Protein AF-A0A140NG28-F1 (afdb_monomer_lite)

pLDDT: mean 80.58, std 15.16, range [43.44, 92.94]

Sequence (64 aa):
MEADGKAFDHEVFHDYVVAHGYGEPSSEAYELAERWFWQGNDYALIAAEIVARDLCVRDDEDED

Structure (mmCIF, N/CA/C/O backbone):
data_AF-A0A140NG28-F1
#
_entry.id   AF-A0A140NG28-F1
#
loop_
_atom_site.group_PDB
_atom_site.id
_atom_site.type_symbol
_atom_site.label_atom_id
_atom_site.label_alt_id
_atom_site.label_comp_id
_atom_site.label_asym_id
_atom_site.label_entity_id
_atom_site.label_seq_id
_atom_site.pdbx_PDB_ins_code
_atom_site.Cartn_x
_atom_site.Cartn_y
_atom_site.Cartn_z
_atom_site.occupancy
_atom_site.B_iso_or_equiv
_atom_site.auth_seq_id
_atom_site.auth_comp_id
_atom_site.auth_asym_id
_atom_site.auth_atom_id
_atom_site.pdbx_PDB_model_num
ATOM 1 N N . MET A 1 1 ? -7.533 1.345 26.313 1.00 43.44 1 MET A N 1
ATOM 2 C CA . MET A 1 1 ? -7.810 1.139 24.881 1.00 43.44 1 MET A CA 1
ATOM 3 C C . MET A 1 1 ? -6.470 0.885 24.241 1.00 43.44 1 MET A C 1
ATOM 5 O O . MET A 1 1 ? -5.719 1.828 24.038 1.00 43.44 1 MET A O 1
ATOM 9 N N . GLU A 1 2 ? -6.122 -0.389 24.090 1.00 46.38 2 GLU A N 1
ATOM 10 C CA . GLU A 1 2 ? -4.982 -0.797 23.274 1.00 46.38 2 GLU A CA 1
ATOM 11 C C . GLU A 1 2 ? -5.309 -0.356 21.848 1.00 46.38 2 GLU A C 1
ATOM 13 O O . GLU A 1 2 ? -6.329 -0.763 21.292 1.00 46.38 2 GLU A O 1
ATOM 18 N N . ALA A 1 3 ? -4.533 0.589 21.317 1.00 48.97 3 ALA A N 1
ATOM 19 C CA . ALA A 1 3 ? -4.546 0.856 19.892 1.00 48.97 3 ALA A CA 1
ATOM 20 C C . ALA A 1 3 ? -4.094 -0.451 19.242 1.00 48.97 3 ALA A C 1
ATOM 22 O O . ALA A 1 3 ? -2.954 -0.865 19.448 1.00 48.97 3 ALA A O 1
ATOM 23 N N . ASP A 1 4 ? -5.024 -1.138 18.583 1.00 51.38 4 ASP A N 1
ATOM 24 C CA . ASP A 1 4 ? -4.741 -2.321 17.781 1.00 51.38 4 ASP A CA 1
ATOM 25 C C . ASP A 1 4 ? -3.533 -1.986 16.903 1.00 51.38 4 ASP A C 1
ATOM 27 O O . ASP A 1 4 ? -3.566 -1.022 16.135 1.00 51.38 4 ASP A O 1
ATOM 31 N N . GLY A 1 5 ? -2.420 -2.676 17.153 1.00 55.38 5 GLY A N 1
ATOM 32 C CA . GLY A 1 5 ? -1.097 -2.379 16.613 1.00 55.38 5 GLY A CA 1
ATOM 33 C C . GLY A 1 5 ? -0.988 -2.716 15.132 1.00 55.38 5 GLY A C 1
ATOM 34 O O . GLY A 1 5 ? -0.077 -3.435 14.736 1.00 55.38 5 GLY A O 1
ATOM 35 N N . LYS A 1 6 ? -1.917 -2.222 14.311 1.00 64.62 6 LYS A N 1
ATOM 36 C CA . LYS A 1 6 ? -1.826 -2.243 12.856 1.00 64.62 6 LYS A CA 1
ATOM 37 C C . LYS A 1 6 ? -0.738 -1.257 12.438 1.00 64.62 6 LYS A C 1
ATOM 39 O O . LYS A 1 6 ? -1.007 -0.118 12.075 1.00 64.62 6 LYS A O 1
ATOM 44 N N . ALA A 1 7 ? 0.509 -1.693 12.551 1.00 82.19 7 ALA A N 1
ATOM 45 C CA . ALA A 1 7 ? 1.597 -1.108 11.793 1.00 82.19 7 ALA A CA 1
ATOM 46 C C . ALA A 1 7 ? 1.483 -1.589 10.341 1.00 82.19 7 ALA A C 1
ATOM 48 O O . ALA A 1 7 ? 1.030 -2.707 10.082 1.00 82.19 7 ALA A O 1
ATOM 49 N N . PHE A 1 8 ? 1.858 -0.726 9.403 1.00 86.81 8 PHE A N 1
ATOM 50 C CA . PHE A 1 8 ? 1.997 -1.120 8.011 1.00 86.81 8 PHE A CA 1
ATOM 51 C C . PHE A 1 8 ? 3.195 -2.070 7.890 1.00 86.81 8 PHE A C 1
ATOM 53 O O . PHE A 1 8 ? 4.292 -1.765 8.355 1.00 86.81 8 PHE A O 1
ATOM 60 N N . ASP A 1 9 ? 2.960 -3.243 7.314 1.00 90.56 9 ASP A N 1
ATOM 61 C CA . ASP A 1 9 ? 3.922 -4.333 7.237 1.00 90.56 9 ASP A CA 1
ATOM 62 C C . ASP A 1 9 ? 4.494 -4.385 5.818 1.00 90.56 9 ASP A C 1
ATOM 64 O O . ASP A 1 9 ? 3.819 -4.771 4.857 1.00 90.56 9 ASP A O 1
ATOM 68 N N . HIS A 1 10 ? 5.728 -3.898 5.685 1.00 89.38 10 HIS A N 1
ATOM 69 C CA . HIS A 1 10 ? 6.374 -3.698 4.389 1.00 89.38 10 HIS A CA 1
ATOM 70 C C . HIS A 1 10 ? 6.633 -5.030 3.683 1.00 89.38 10 HIS A C 1
ATOM 72 O O . HIS A 1 10 ? 6.499 -5.094 2.464 1.00 89.38 10 HIS A O 1
ATOM 78 N N . GLU A 1 11 ? 6.967 -6.085 4.434 1.00 90.06 11 GLU A N 1
ATOM 79 C CA . GLU A 1 11 ? 7.224 -7.419 3.882 1.00 90.06 11 GLU A CA 1
ATOM 80 C C . GLU A 1 11 ? 5.937 -8.023 3.316 1.00 90.06 11 GLU A C 1
ATOM 82 O O . GLU A 1 11 ? 5.927 -8.533 2.197 1.00 90.06 11 GLU A O 1
ATOM 87 N N . VAL A 1 12 ? 4.823 -7.892 4.047 1.00 90.81 12 VAL A N 1
ATOM 88 C CA . VAL A 1 12 ? 3.511 -8.352 3.572 1.00 90.81 12 VAL A CA 1
ATOM 89 C C . VAL A 1 12 ? 3.104 -7.594 2.313 1.00 90.81 12 VAL A C 1
ATOM 91 O O . VAL A 1 12 ? 2.726 -8.214 1.323 1.00 90.81 12 VAL A O 1
ATOM 94 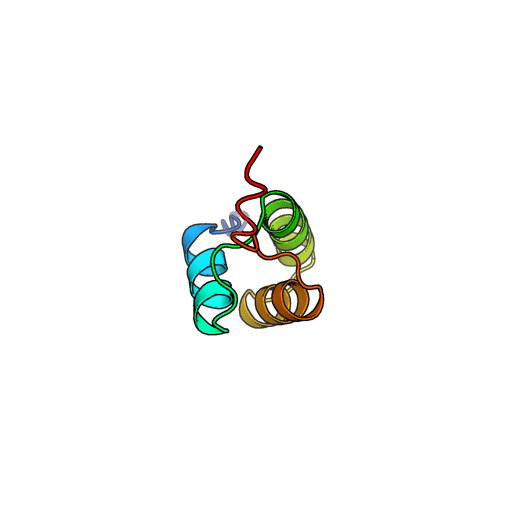N N . PHE A 1 13 ? 3.192 -6.262 2.320 1.00 90.69 13 PHE A N 1
ATOM 95 C CA . PHE A 1 13 ? 2.870 -5.460 1.140 1.00 90.69 13 PHE A CA 1
ATOM 96 C C . PHE A 1 13 ? 3.737 -5.835 -0.072 1.00 90.69 13 PHE A C 1
ATOM 98 O O . PHE A 1 13 ? 3.203 -5.990 -1.171 1.00 90.69 13 PHE A O 1
ATOM 105 N N . HIS A 1 14 ? 5.042 -6.027 0.132 1.00 90.25 14 HIS A N 1
ATOM 106 C CA . HIS A 1 14 ? 5.964 -6.448 -0.917 1.00 90.25 14 HIS A CA 1
ATOM 107 C C . HIS A 1 14 ? 5.532 -7.781 -1.541 1.00 90.25 14 HIS A C 1
ATOM 109 O O . HIS A 1 14 ? 5.443 -7.871 -2.764 1.00 90.25 14 HIS A O 1
ATOM 115 N N . ASP A 1 15 ? 5.206 -8.792 -0.729 1.00 90.62 15 ASP A N 1
ATOM 116 C CA . ASP A 1 15 ? 4.770 -10.108 -1.219 1.00 90.62 15 ASP A CA 1
ATOM 117 C C . ASP A 1 15 ? 3.495 -10.001 -2.073 1.00 90.62 15 ASP A C 1
ATOM 119 O O . ASP A 1 15 ? 3.418 -10.574 -3.160 1.00 90.62 15 ASP A O 1
ATOM 123 N N . TYR A 1 16 ? 2.537 -9.164 -1.652 1.00 90.25 16 TYR A N 1
ATOM 124 C CA . TYR A 1 16 ? 1.334 -8.888 -2.441 1.00 90.25 16 TYR A CA 1
ATOM 125 C C . TYR A 1 16 ? 1.653 -8.252 -3.798 1.00 90.25 16 TYR A C 1
ATOM 127 O O . TYR A 1 16 ? 1.065 -8.653 -4.799 1.00 90.25 16 TYR A O 1
ATOM 135 N N . VAL A 1 17 ? 2.568 -7.280 -3.860 1.00 87.94 17 VAL A N 1
ATOM 136 C CA . VAL A 1 17 ? 2.961 -6.635 -5.125 1.00 87.94 17 VAL A CA 1
ATOM 137 C C . VAL A 1 17 ? 3.708 -7.614 -6.034 1.00 87.94 17 VAL A C 1
ATOM 139 O O . VAL A 1 17 ? 3.367 -7.743 -7.210 1.00 87.94 17 VAL A O 1
ATOM 142 N N . VAL A 1 18 ? 4.669 -8.368 -5.495 1.00 86.25 18 VAL A N 1
ATOM 143 C CA . VAL A 1 18 ? 5.433 -9.369 -6.256 1.00 86.25 18 VAL A CA 1
ATOM 144 C C . VAL A 1 18 ? 4.534 -10.495 -6.767 1.00 86.25 18 VAL A C 1
ATOM 146 O O . VAL A 1 18 ? 4.737 -10.969 -7.886 1.00 86.25 18 VAL A O 1
ATOM 149 N N . ALA A 1 19 ? 3.491 -10.879 -6.026 1.00 88.56 19 ALA A N 1
ATOM 150 C CA . ALA A 1 19 ? 2.505 -11.864 -6.473 1.00 88.56 19 ALA A CA 1
ATOM 151 C C . ALA A 1 19 ? 1.766 -11.447 -7.762 1.00 88.56 19 ALA A C 1
ATOM 153 O O . ALA A 1 19 ? 1.297 -12.311 -8.505 1.00 88.56 19 ALA A O 1
ATOM 154 N N . HIS A 1 20 ? 1.694 -10.146 -8.068 1.00 82.38 20 HIS A N 1
ATOM 155 C CA . HIS A 1 20 ? 1.166 -9.645 -9.341 1.00 82.38 20 HIS A CA 1
ATOM 156 C C . HIS A 1 20 ? 2.174 -9.716 -10.505 1.00 82.38 20 HIS A C 1
ATOM 158 O O . HIS A 1 20 ? 1.770 -9.557 -11.656 1.00 82.38 20 HIS A O 1
ATOM 164 N N . GLY A 1 21 ? 3.457 -9.982 -10.238 1.00 72.81 21 GLY A N 1
ATOM 165 C CA . GLY A 1 21 ? 4.492 -10.206 -11.253 1.00 72.81 21 GLY A CA 1
ATOM 166 C C . GLY A 1 21 ? 5.176 -8.947 -11.796 1.00 72.81 21 GLY A C 1
ATOM 167 O O . GLY A 1 21 ? 5.854 -9.039 -12.815 1.00 72.81 21 GLY A O 1
ATOM 168 N N . TYR A 1 22 ? 5.015 -7.793 -11.141 1.00 72.06 22 TYR A N 1
ATOM 169 C CA . TYR A 1 22 ? 5.571 -6.500 -11.583 1.00 72.06 22 TYR A CA 1
ATOM 170 C C . TYR A 1 22 ? 6.915 -6.129 -10.931 1.00 72.06 22 TYR A C 1
ATO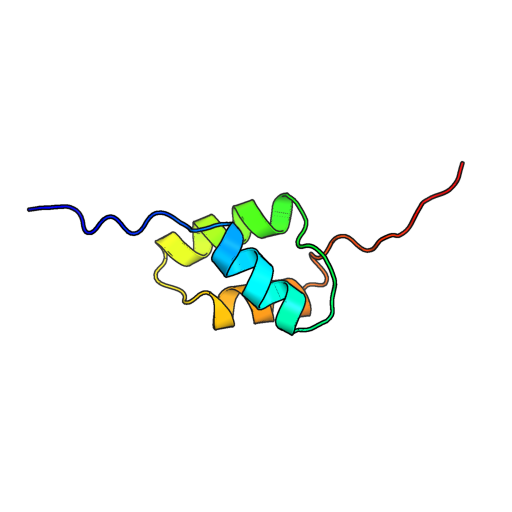M 172 O O . TYR A 1 22 ? 7.428 -5.039 -11.165 1.00 72.06 22 TYR A O 1
ATOM 180 N N . GLY A 1 23 ? 7.504 -7.037 -10.148 1.00 78.50 23 GLY A N 1
ATOM 181 C CA . GLY A 1 23 ? 8.781 -6.804 -9.470 1.00 78.50 23 GLY A CA 1
ATOM 182 C C . GLY A 1 23 ? 8.629 -6.077 -8.135 1.00 78.50 23 GLY A C 1
ATOM 183 O O . GLY A 1 23 ? 7.595 -6.182 -7.472 1.00 78.50 23 GLY A O 1
ATOM 184 N N . GLU A 1 24 ? 9.688 -5.388 -7.716 1.00 84.44 24 GLU A N 1
ATOM 185 C CA . GLU A 1 24 ? 9.750 -4.712 -6.420 1.00 84.44 24 GLU A CA 1
ATOM 186 C C . GLU A 1 24 ? 8.968 -3.382 -6.453 1.00 84.44 24 GLU A C 1
ATOM 188 O O . GLU A 1 24 ? 9.135 -2.590 -7.384 1.00 84.44 24 GLU A O 1
ATOM 193 N N . PRO A 1 25 ? 8.112 -3.085 -5.458 1.00 86.62 25 PRO A N 1
ATOM 194 C CA . PRO A 1 25 ? 7.478 -1.773 -5.356 1.00 86.62 25 PRO A CA 1
ATOM 195 C C . PRO A 1 25 ? 8.513 -0.658 -5.131 1.00 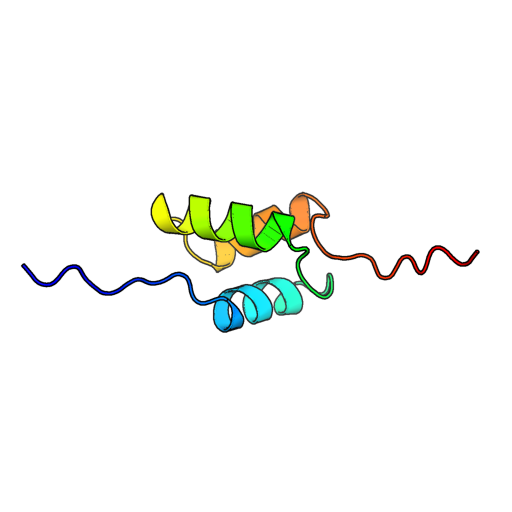86.62 25 PRO A C 1
ATOM 197 O O . PRO A 1 25 ? 9.443 -0.812 -4.344 1.00 86.62 25 PRO A O 1
ATOM 200 N N . SER A 1 26 ? 8.331 0.494 -5.783 1.00 88.00 26 SER A N 1
ATOM 201 C CA . SER A 1 26 ? 9.201 1.663 -5.581 1.00 88.00 26 SER A CA 1
ATOM 202 C C . SER A 1 26 ? 9.033 2.296 -4.196 1.00 88.00 26 SER A C 1
ATOM 204 O O . SER A 1 26 ? 8.030 2.085 -3.513 1.00 88.00 26 SER A O 1
ATOM 206 N N . SER A 1 27 ? 9.978 3.147 -3.786 1.00 87.38 27 SER A N 1
ATOM 207 C CA . SER A 1 27 ? 9.864 3.921 -2.539 1.00 87.38 27 SER A CA 1
ATOM 208 C C . SER A 1 27 ? 8.550 4.711 -2.454 1.00 87.38 27 SER A C 1
ATOM 210 O O . SER A 1 27 ? 7.901 4.710 -1.410 1.00 87.38 27 SER A O 1
ATOM 212 N N . GLU A 1 28 ? 8.106 5.308 -3.568 1.00 88.31 28 GLU A N 1
ATOM 213 C CA . GLU A 1 28 ? 6.825 6.025 -3.635 1.00 88.31 28 GLU A CA 1
ATOM 214 C C . GLU A 1 28 ? 5.632 5.078 -3.416 1.00 88.31 28 GLU A C 1
ATOM 216 O O . GLU A 1 28 ? 4.653 5.445 -2.757 1.00 88.31 28 GLU A O 1
ATOM 221 N N . ALA A 1 29 ? 5.720 3.839 -3.912 1.00 90.06 29 ALA A N 1
ATOM 222 C CA . ALA A 1 29 ? 4.691 2.832 -3.696 1.00 90.06 29 ALA A CA 1
ATOM 223 C C . ALA A 1 29 ? 4.533 2.475 -2.214 1.00 90.06 29 ALA A C 1
ATOM 225 O O . ALA A 1 29 ? 3.398 2.376 -1.751 1.00 90.06 29 ALA A O 1
ATOM 226 N N . TYR A 1 30 ? 5.627 2.355 -1.452 1.00 90.12 30 TYR A N 1
ATOM 227 C CA . TYR A 1 30 ? 5.554 2.124 -0.003 1.00 90.12 30 TYR A CA 1
ATOM 228 C C . TYR A 1 30 ? 4.907 3.303 0.736 1.00 90.12 30 TYR A C 1
ATOM 230 O O . TYR A 1 30 ? 4.029 3.095 1.573 1.00 90.12 30 TYR A O 1
ATOM 238 N N . GLU A 1 31 ? 5.265 4.545 0.397 1.00 91.19 31 GLU A N 1
ATOM 239 C CA . GLU A 1 31 ? 4.666 5.738 1.016 1.00 91.19 31 GLU A CA 1
ATOM 240 C C . GLU A 1 31 ? 3.170 5.883 0.696 1.00 91.19 31 GLU A C 1
ATOM 242 O O . GLU A 1 31 ? 2.382 6.392 1.503 1.00 91.19 31 GLU A O 1
ATOM 247 N N . LEU A 1 32 ? 2.752 5.496 -0.512 1.00 91.12 32 LEU A N 1
ATOM 248 C CA . LEU A 1 32 ? 1.342 5.487 -0.893 1.00 91.12 32 LEU A CA 1
ATOM 249 C C . LEU A 1 32 ? 0.592 4.347 -0.194 1.00 91.12 32 LEU A C 1
ATOM 251 O O . LEU A 1 32 ? -0.507 4.563 0.324 1.00 91.12 32 LEU A O 1
ATOM 255 N N . ALA A 1 33 ? 1.205 3.165 -0.136 1.00 91.62 33 ALA A N 1
ATOM 256 C CA . ALA A 1 33 ? 0.652 1.982 0.502 1.00 91.62 33 ALA A CA 1
ATOM 257 C C . ALA A 1 33 ? 0.413 2.195 1.997 1.00 91.62 33 ALA A C 1
ATOM 259 O O . ALA A 1 33 ? -0.688 1.928 2.476 1.00 91.62 33 ALA A O 1
ATOM 260 N N . GLU A 1 34 ? 1.378 2.775 2.711 1.00 92.06 34 GLU A N 1
ATOM 261 C CA . GLU A 1 34 ? 1.222 3.123 4.122 1.00 92.06 34 GLU A CA 1
ATOM 262 C C . GLU A 1 34 ? 0.051 4.100 4.320 1.00 92.06 34 GLU A C 1
ATOM 264 O O . GLU A 1 34 ? -0.845 3.865 5.135 1.00 92.06 34 GLU A O 1
ATOM 269 N N . ARG A 1 35 ? -0.016 5.172 3.518 1.00 92.31 35 ARG A N 1
ATOM 270 C CA . ARG A 1 35 ? -1.109 6.157 3.593 1.00 92.31 35 ARG A CA 1
ATOM 271 C C . ARG A 1 35 ? -2.483 5.543 3.353 1.00 92.31 35 ARG A C 1
ATOM 273 O O . ARG A 1 35 ? -3.454 5.969 3.981 1.00 92.31 35 ARG A O 1
ATOM 280 N N . TRP A 1 36 ? -2.599 4.595 2.432 1.00 91.69 36 TRP A N 1
ATOM 281 C CA . TRP A 1 36 ? -3.861 3.916 2.146 1.00 91.69 36 TRP A CA 1
ATOM 282 C C . TRP A 1 36 ? -4.211 2.855 3.179 1.00 91.69 36 TRP A C 1
ATOM 284 O O . TRP A 1 36 ? -5.388 2.706 3.513 1.00 91.69 36 TRP A O 1
ATOM 294 N N . PHE A 1 37 ? -3.218 2.179 3.744 1.00 91.56 37 PHE A N 1
ATOM 295 C CA . PHE A 1 37 ? -3.414 1.258 4.854 1.00 91.56 37 PHE A CA 1
ATOM 296 C C . PHE A 1 37 ? -4.016 1.977 6.069 1.00 91.56 37 PHE A C 1
ATOM 298 O O . PHE A 1 37 ? -5.010 1.516 6.632 1.00 91.56 37 PHE A O 1
ATOM 305 N N . TRP A 1 38 ? -3.519 3.176 6.397 1.00 89.00 38 TRP A N 1
ATOM 306 C CA . TRP A 1 38 ? -4.097 4.023 7.451 1.00 89.00 38 TRP A CA 1
ATOM 307 C C . TRP A 1 38 ? -5.517 4.520 7.149 1.00 89.00 38 TRP A C 1
ATOM 309 O O . TRP A 1 38 ? -6.265 4.848 8.068 1.00 89.00 38 TRP A O 1
ATOM 319 N N . GLN A 1 39 ? -5.920 4.545 5.877 1.00 90.25 39 GLN A N 1
ATOM 320 C CA . GLN A 1 39 ? -7.301 4.830 5.468 1.00 90.25 39 GLN A CA 1
ATOM 321 C C . GLN A 1 39 ? -8.219 3.600 5.572 1.00 90.25 39 GLN A C 1
ATOM 323 O O . GLN A 1 39 ? -9.421 3.722 5.347 1.00 90.25 39 GLN A O 1
ATOM 328 N N . GLY A 1 40 ? -7.675 2.434 5.937 1.00 90.12 40 GLY A N 1
ATOM 329 C CA . GLY A 1 40 ? -8.415 1.185 6.098 1.00 90.12 40 GLY A CA 1
ATOM 330 C C . GLY A 1 40 ? -8.458 0.308 4.848 1.00 90.12 40 GLY A C 1
ATOM 331 O O . GLY A 1 40 ? -9.308 -0.575 4.780 1.00 90.12 40 GLY A O 1
ATOM 332 N N . ASN A 1 41 ? -7.577 0.535 3.869 1.00 91.69 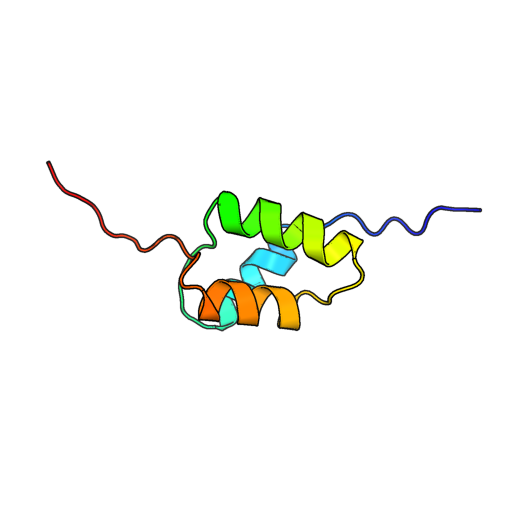41 ASN A N 1
ATOM 333 C CA . ASN A 1 41 ? -7.474 -0.329 2.692 1.00 91.69 41 ASN A CA 1
ATOM 334 C C . ASN A 1 41 ? -6.656 -1.592 3.005 1.00 91.69 41 ASN A C 1
ATOM 336 O O . ASN A 1 41 ? -5.667 -1.542 3.739 1.00 91.69 41 ASN A O 1
ATOM 340 N N . ASP A 1 42 ? -7.052 -2.720 2.415 1.00 91.94 42 ASP A N 1
ATOM 341 C CA . ASP A 1 42 ? -6.326 -3.986 2.516 1.00 91.94 42 ASP A CA 1
ATOM 342 C C . ASP A 1 42 ? -5.145 -4.055 1.538 1.00 91.94 42 ASP A C 1
ATOM 344 O O . ASP A 1 42 ? -5.189 -3.490 0.442 1.00 91.94 42 ASP A O 1
ATOM 348 N N . TYR A 1 43 ? -4.115 -4.825 1.902 1.00 90.44 43 TYR A N 1
ATOM 349 C CA . TYR A 1 43 ? -2.897 -4.994 1.100 1.00 90.44 43 TYR A CA 1
ATOM 350 C C . TYR A 1 43 ? -3.167 -5.453 -0.335 1.00 90.44 43 TYR A C 1
ATOM 352 O O . TYR A 1 43 ? -2.523 -4.957 -1.251 1.00 90.44 43 TYR A O 1
ATOM 360 N N . ALA A 1 44 ? -4.153 -6.330 -0.551 1.00 92.19 44 ALA A N 1
ATOM 361 C CA . ALA A 1 44 ? -4.522 -6.795 -1.888 1.00 92.19 44 ALA A CA 1
ATOM 362 C C . ALA A 1 44 ? -5.023 -5.656 -2.794 1.00 92.19 44 ALA A C 1
ATOM 364 O O . ALA A 1 44 ? -4.669 -5.594 -3.968 1.00 92.19 44 ALA A O 1
ATOM 365 N N . LEU A 1 45 ? -5.833 -4.742 -2.246 1.00 92.62 45 LEU A N 1
ATOM 366 C CA . LEU A 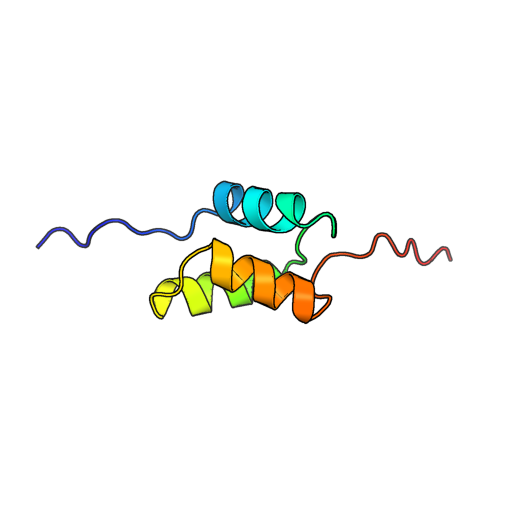1 45 ? -6.338 -3.588 -2.991 1.00 92.62 45 LEU A CA 1
ATOM 367 C C . LEU A 1 45 ? -5.208 -2.598 -3.277 1.00 92.62 45 LEU A C 1
ATOM 369 O O . LEU A 1 45 ? -5.070 -2.122 -4.400 1.00 92.62 45 LEU A O 1
ATOM 373 N N . ILE A 1 46 ? -4.394 -2.320 -2.258 1.00 92.94 46 ILE A N 1
ATOM 374 C CA . ILE A 1 46 ? -3.249 -1.418 -2.368 1.00 92.94 46 ILE A CA 1
ATOM 375 C C . ILE A 1 46 ? -2.269 -1.937 -3.428 1.00 92.94 46 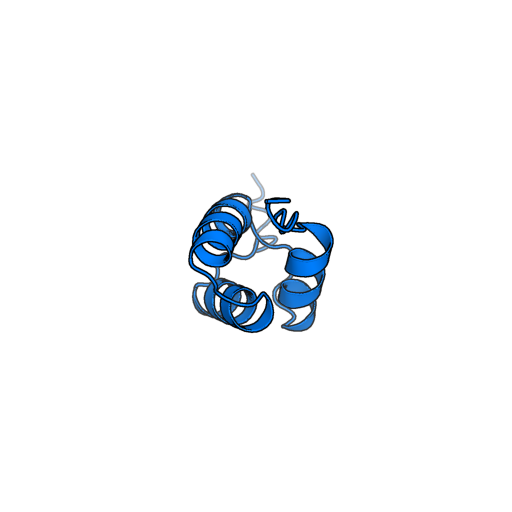ILE A C 1
ATOM 377 O O . ILE A 1 46 ? -1.896 -1.187 -4.323 1.00 92.94 46 ILE A O 1
ATOM 381 N N . ALA A 1 47 ? -1.888 -3.215 -3.376 1.00 90.81 47 ALA A N 1
ATOM 382 C CA . ALA A 1 47 ? -0.966 -3.819 -4.334 1.00 90.81 47 ALA A CA 1
ATOM 383 C C . ALA A 1 47 ? -1.511 -3.787 -5.766 1.00 90.81 47 ALA A C 1
ATOM 385 O O . ALA A 1 47 ? -0.791 -3.389 -6.679 1.00 90.81 47 ALA A O 1
ATOM 386 N N . ALA A 1 48 ? -2.792 -4.117 -5.961 1.00 90.62 48 ALA A N 1
ATOM 387 C CA . ALA A 1 48 ? -3.426 -4.047 -7.275 1.00 90.62 48 ALA A CA 1
ATOM 388 C C . ALA A 1 48 ? -3.392 -2.627 -7.865 1.00 90.62 48 ALA A C 1
ATOM 390 O O . ALA A 1 48 ? -3.122 -2.461 -9.051 1.00 90.62 48 ALA A O 1
ATOM 391 N N . GLU A 1 49 ? -3.620 -1.601 -7.046 1.00 90.69 49 GLU A N 1
ATOM 392 C CA . GLU A 1 49 ? -3.540 -0.200 -7.469 1.00 90.69 49 GLU A CA 1
ATOM 393 C C . GLU A 1 49 ? -2.103 0.248 -7.775 1.00 90.69 49 GLU A C 1
ATOM 395 O O . GLU A 1 49 ? -1.886 0.970 -8.745 1.00 90.69 49 GLU A O 1
ATOM 400 N N . ILE A 1 50 ? -1.118 -0.169 -6.975 1.00 89.88 50 ILE A N 1
ATOM 401 C CA . ILE A 1 50 ? 0.305 0.119 -7.224 1.00 89.88 50 ILE A CA 1
ATOM 402 C C . ILE A 1 50 ? 0.747 -0.469 -8.563 1.00 89.88 50 ILE A C 1
ATOM 404 O O . ILE A 1 50 ? 1.364 0.224 -9.372 1.00 89.88 50 ILE A O 1
ATOM 408 N N . VAL A 1 51 ? 0.360 -1.717 -8.819 1.00 87.25 51 VAL A N 1
ATOM 409 C CA . VAL A 1 51 ? 0.606 -2.419 -10.081 1.00 87.25 51 VAL A CA 1
ATOM 410 C C . VAL A 1 51 ? -0.117 -1.736 -11.241 1.00 87.25 51 VAL A C 1
ATOM 412 O O . VAL A 1 51 ? 0.484 -1.474 -12.277 1.00 87.25 51 VAL A O 1
ATOM 415 N N . ALA A 1 52 ? -1.393 -1.380 -11.066 1.00 88.25 52 ALA A N 1
ATOM 416 C CA . ALA A 1 52 ? -2.173 -0.689 -12.091 1.00 88.25 52 ALA A CA 1
ATOM 417 C C . ALA A 1 52 ? -1.616 0.703 -12.440 1.00 88.25 52 ALA A C 1
ATOM 419 O O . ALA A 1 52 ? -1.845 1.194 -13.545 1.00 88.25 52 ALA A O 1
ATOM 420 N N . ARG A 1 53 ? -0.898 1.340 -11.507 1.00 84.44 53 ARG A N 1
ATOM 421 C CA . ARG A 1 53 ? -0.241 2.643 -11.690 1.00 84.44 53 ARG A CA 1
ATOM 422 C C . ARG A 1 53 ? 1.197 2.547 -12.199 1.00 84.44 53 ARG A C 1
ATOM 424 O O . ARG A 1 53 ? 1.807 3.595 -12.378 1.00 84.44 53 ARG A O 1
ATOM 431 N N . ASP A 1 54 ? 1.718 1.340 -12.429 1.00 82.25 54 ASP A N 1
ATOM 432 C CA . ASP A 1 54 ? 3.112 1.097 -12.834 1.00 82.25 54 ASP A CA 1
ATOM 433 C C . ASP A 1 54 ? 4.130 1.703 -11.842 1.00 82.25 54 ASP A C 1
ATOM 435 O O . ASP A 1 54 ? 5.207 2.143 -12.219 1.00 82.25 54 ASP A O 1
ATOM 439 N N . LEU A 1 55 ? 3.790 1.739 -10.544 1.00 80.00 55 LEU A N 1
ATOM 440 C CA . LEU A 1 55 ? 4.655 2.278 -9.477 1.00 80.00 55 LEU A CA 1
ATOM 441 C C . LEU A 1 55 ? 5.657 1.245 -8.935 1.00 80.00 55 LEU A C 1
ATOM 443 O O . LEU A 1 55 ? 6.219 1.414 -7.848 1.00 80.00 55 LEU A O 1
ATOM 447 N N . CYS A 1 56 ? 5.867 0.156 -9.665 1.00 80.69 56 CYS A N 1
ATOM 448 C CA . CYS A 1 56 ? 6.926 -0.795 -9.361 1.00 80.69 56 CYS A CA 1
ATOM 449 C C . CYS A 1 56 ? 8.235 -0.269 -9.945 1.00 80.69 56 CYS A C 1
ATOM 451 O O . CYS A 1 56 ? 8.228 0.420 -10.966 1.00 80.69 56 CYS A O 1
ATOM 453 N N . VAL A 1 57 ? 9.356 -0.563 -9.288 1.00 73.44 57 VAL A N 1
ATOM 454 C CA . VAL A 1 57 ? 10.669 -0.332 -9.881 1.00 73.44 57 VAL A CA 1
ATOM 455 C C . VAL A 1 57 ? 10.724 -1.218 -11.117 1.00 73.44 57 VAL A C 1
ATOM 457 O O . VAL A 1 57 ? 10.888 -2.433 -11.024 1.00 73.44 57 VAL A O 1
ATOM 460 N N . ARG A 1 58 ? 10.529 -0.616 -12.291 1.00 62.97 58 ARG A N 1
ATOM 461 C CA . ARG A 1 58 ? 11.046 -1.222 -13.505 1.00 62.97 58 ARG A CA 1
ATOM 462 C C . ARG A 1 58 ? 12.548 -1.184 -13.343 1.00 62.97 58 ARG A C 1
ATOM 464 O O . ARG A 1 58 ? 13.115 -0.117 -13.123 1.00 62.97 58 ARG A O 1
ATOM 471 N N . ASP A 1 59 ? 13.154 -2.353 -13.432 1.00 54.62 59 ASP A N 1
ATOM 472 C CA . ASP A 1 59 ? 14.575 -2.528 -13.702 1.00 54.62 59 ASP A CA 1
ATOM 473 C C . ASP A 1 59 ? 14.852 -1.984 -15.125 1.00 54.62 59 ASP A C 1
ATOM 475 O O . ASP A 1 59 ? 15.232 -2.700 -16.040 1.00 54.62 59 ASP A O 1
ATOM 479 N N . ASP A 1 60 ? 14.519 -0.717 -15.378 1.00 51.03 60 ASP A N 1
ATOM 480 C CA . ASP A 1 60 ? 15.143 0.060 -16.431 1.00 51.03 60 ASP A CA 1
ATOM 481 C C . ASP A 1 60 ? 16.461 0.500 -15.780 1.00 51.03 60 ASP A C 1
ATOM 483 O O . ASP A 1 60 ? 16.579 1.552 -15.148 1.00 51.03 60 ASP A O 1
ATOM 487 N N . GLU A 1 61 ? 17.433 -0.417 -15.832 1.00 50.69 61 GLU A N 1
ATOM 488 C CA . GLU A 1 61 ? 18.845 -0.072 -15.902 1.00 50.69 61 GLU A CA 1
ATOM 489 C C . GLU A 1 61 ? 18.986 0.962 -17.034 1.00 50.69 61 GLU A C 1
ATOM 491 O O . GLU A 1 61 ? 19.243 0.612 -18.183 1.00 50.69 61 GLU A O 1
ATOM 496 N N . ASP A 1 62 ? 18.767 2.247 -16.745 1.00 50.72 62 ASP A N 1
ATOM 497 C CA . ASP A 1 62 ? 19.301 3.320 -17.577 1.00 50.72 62 ASP A CA 1
ATOM 498 C C . ASP A 1 62 ? 20.827 3.285 -17.385 1.00 50.72 62 ASP A C 1
ATOM 500 O O . ASP A 1 62 ? 21.410 3.928 -16.508 1.00 50.72 62 ASP A O 1
ATOM 504 N N . GLU A 1 63 ? 21.442 2.405 -18.178 1.00 51.72 63 GLU A N 1
ATOM 505 C CA . GLU A 1 63 ? 22.821 2.466 -18.638 1.00 51.72 63 GLU A CA 1
ATOM 506 C C . GLU A 1 63 ? 23.131 3.890 -19.143 1.00 51.72 63 GLU A C 1
ATOM 508 O O . GLU A 1 63 ? 22.634 4.273 -20.198 1.00 51.72 63 GLU A O 1
ATOM 513 N N . ASP A 1 64 ? 23.959 4.658 -18.419 1.00 49.16 64 ASP A N 1
ATOM 514 C CA . ASP A 1 64 ? 25.051 5.487 -18.987 1.00 49.16 64 ASP A CA 1
ATOM 515 C C . ASP A 1 64 ? 26.048 5.963 -17.902 1.00 49.16 64 ASP A C 1
ATOM 517 O O . ASP A 1 64 ? 25.645 6.672 -16.946 1.00 49.16 64 ASP A O 1
#

Radius of gyration: 13.07 Å; chains: 1; bounding box: 34×18×44 Å

Secondary structure (DSSP, 8-state):
---------HHHHHHHHHHTTS-SBPHHHHHHHHHHHHTT--HHHHHHHHHHTT-B--------

Foldseek 3Di:
DPPPPPDPDLVVLQVLLVVVVLAGADPVLSVQLRVVVVVVDDSNVSSVVSVVVSRGPDPPPPDD

Organism: Providencia stuartii (strain MRSN 2154) (NCBI:txid1157951)